Protein AF-A0A5E4JC97-F1 (afdb_monomer_lite)

Structure (mmCIF, N/CA/C/O backbone):
data_AF-A0A5E4JC97-F1
#
_entry.id   AF-A0A5E4JC97-F1
#
loop_
_atom_site.group_PDB
_atom_site.id
_atom_site.type_symbol
_atom_site.label_atom_id
_atom_site.label_alt_id
_atom_site.label_comp_id
_atom_site.label_asym_id
_atom_site.label_entity_id
_atom_site.label_seq_id
_atom_site.pdbx_PDB_ins_code
_atom_site.Cartn_x
_atom_site.Cartn_y
_atom_site.Cartn_z
_atom_site.occupancy
_atom_site.B_iso_or_equiv
_atom_site.auth_seq_id
_atom_site.auth_comp_id
_atom_site.auth_asym_id
_atom_site.auth_atom_id
_atom_site.pdbx_PDB_model_num
ATOM 1 N N . MET A 1 1 ? -27.397 -2.246 6.845 1.00 57.06 1 MET A N 1
ATOM 2 C CA . MET A 1 1 ? -26.406 -2.292 5.748 1.00 57.06 1 MET A CA 1
ATOM 3 C C . MET A 1 1 ? -25.048 -2.511 6.387 1.00 57.06 1 MET A C 1
ATOM 5 O O . MET A 1 1 ? -24.786 -1.867 7.395 1.00 57.06 1 MET A O 1
ATOM 9 N N . SER A 1 2 ? -24.244 -3.449 5.888 1.00 79.94 2 SER A N 1
ATOM 10 C CA . SER A 1 2 ? -22.861 -3.627 6.347 1.00 79.94 2 SER A CA 1
ATOM 11 C C . SER A 1 2 ? -22.012 -2.434 5.905 1.00 79.94 2 SER A C 1
ATOM 13 O O . SER A 1 2 ? -22.241 -1.886 4.825 1.00 79.94 2 SER A O 1
ATOM 15 N N . ALA A 1 3 ? -21.067 -2.008 6.741 1.00 91.94 3 ALA A N 1
ATOM 16 C CA . ALA A 1 3 ? -20.107 -0.979 6.359 1.00 91.94 3 ALA A CA 1
ATOM 17 C C . ALA A 1 3 ? -19.172 -1.512 5.259 1.00 91.94 3 ALA A C 1
ATOM 19 O O . ALA A 1 3 ? -18.872 -2.706 5.230 1.00 91.94 3 ALA A O 1
ATOM 20 N N . LEU A 1 4 ? -18.746 -0.642 4.341 1.00 95.38 4 LEU A N 1
ATOM 21 C CA . LEU A 1 4 ? -17.812 -1.020 3.279 1.00 95.38 4 LEU A CA 1
ATOM 22 C C . LEU A 1 4 ? -16.371 -0.973 3.803 1.00 95.38 4 LEU A C 1
ATOM 24 O O . LEU A 1 4 ? -16.038 -0.040 4.532 1.00 95.38 4 LEU A O 1
ATOM 28 N N . PRO A 1 5 ? -15.507 -1.928 3.423 1.00 96.06 5 PRO A N 1
ATOM 29 C CA . PRO A 1 5 ? -14.108 -1.898 3.821 1.00 96.06 5 PRO A CA 1
ATOM 30 C C . PRO A 1 5 ? -13.363 -0.729 3.164 1.00 96.06 5 PRO A C 1
ATOM 32 O O . PRO A 1 5 ? -13.658 -0.328 2.035 1.00 96.06 5 PRO A O 1
ATOM 35 N N . ILE A 1 6 ? -12.358 -0.206 3.862 1.00 97.44 6 ILE A N 1
ATOM 36 C CA . ILE A 1 6 ? -11.460 0.845 3.377 1.00 97.44 6 ILE A CA 1
ATOM 37 C C . ILE A 1 6 ? -10.083 0.228 3.151 1.00 97.44 6 ILE A C 1
ATOM 39 O O . ILE A 1 6 ? -9.453 -0.261 4.085 1.00 97.44 6 ILE A O 1
ATOM 43 N N . LEU A 1 7 ? -9.591 0.294 1.916 1.00 97.19 7 LEU A N 1
ATOM 44 C CA . LEU A 1 7 ? -8.254 -0.170 1.555 1.00 97.19 7 LEU A CA 1
ATOM 45 C C . LEU A 1 7 ? -7.328 1.018 1.284 1.00 97.19 7 LEU A C 1
ATOM 47 O O . LEU A 1 7 ? -7.602 1.847 0.415 1.00 97.19 7 LEU A O 1
ATOM 51 N N . LEU A 1 8 ? -6.200 1.070 1.988 1.00 96.38 8 LEU A N 1
ATOM 52 C CA . LEU A 1 8 ? -5.098 1.984 1.709 1.00 96.38 8 LEU A CA 1
ATOM 53 C C . LEU A 1 8 ? -3.940 1.204 1.079 1.00 96.38 8 LEU A C 1
ATOM 55 O O . LEU A 1 8 ? -3.476 0.220 1.647 1.00 96.38 8 LEU A O 1
ATOM 59 N N . ILE A 1 9 ? -3.444 1.664 -0.072 1.00 95.81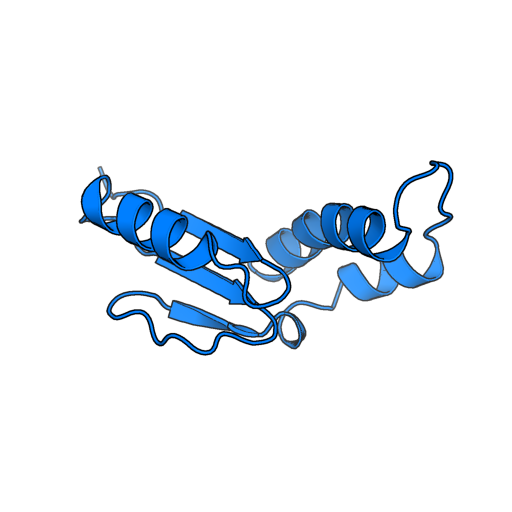 9 ILE A N 1
ATOM 60 C CA . ILE A 1 9 ? -2.249 1.110 -0.728 1.00 95.81 9 ILE A CA 1
ATOM 61 C C . ILE A 1 9 ? -1.212 2.223 -0.817 1.00 95.81 9 ILE A C 1
ATOM 63 O O . ILE A 1 9 ? -1.411 3.195 -1.552 1.00 95.81 9 ILE A O 1
ATOM 67 N N . HIS A 1 10 ? -0.115 2.099 -0.072 1.00 93.75 10 HIS A N 1
ATOM 68 C CA . HIS A 1 10 ? 0.867 3.175 0.061 1.00 93.75 10 HIS A CA 1
ATOM 69 C C . HIS A 1 10 ? 2.308 2.669 0.023 1.00 93.75 10 HIS A C 1
ATOM 71 O O . HIS A 1 10 ? 2.617 1.594 0.527 1.00 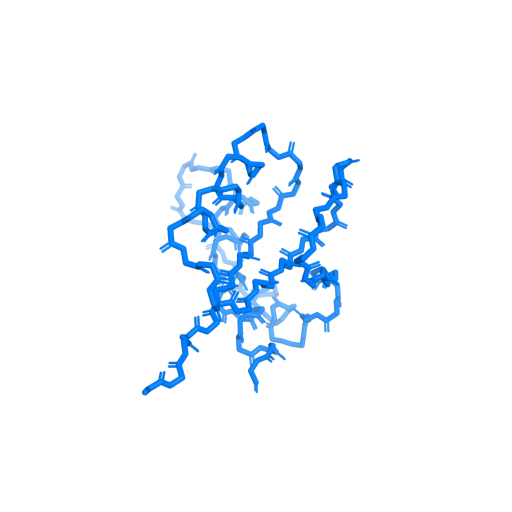93.75 10 HIS A O 1
ATOM 77 N N . SER A 1 11 ? 3.197 3.464 -0.575 1.00 89.81 11 SER A N 1
ATOM 78 C CA . SER A 1 11 ? 4.631 3.171 -0.636 1.00 89.81 11 SER A CA 1
ATOM 79 C C . SER A 1 11 ? 5.386 4.029 0.372 1.00 89.81 11 SER A C 1
ATOM 81 O O . SER A 1 11 ? 5.333 5.259 0.309 1.00 89.81 11 SER A O 1
ATOM 83 N N . GLY A 1 12 ? 6.167 3.369 1.226 1.00 84.81 12 GLY A N 1
ATOM 84 C CA . GLY A 1 12 ? 6.987 4.003 2.256 1.00 84.81 12 GLY A CA 1
ATOM 85 C C . GLY A 1 12 ? 6.179 4.581 3.417 1.00 84.81 12 GLY A C 1
ATOM 86 O O . GLY A 1 12 ? 4.952 4.532 3.442 1.00 84.81 12 GLY A O 1
ATOM 87 N N . ASP A 1 13 ? 6.885 5.171 4.376 1.00 84.81 13 ASP A N 1
ATOM 88 C CA . ASP A 1 13 ? 6.291 5.672 5.613 1.00 84.81 13 ASP A CA 1
ATOM 89 C C . ASP A 1 13 ? 6.127 7.196 5.578 1.00 84.81 13 ASP A C 1
ATOM 91 O O . ASP A 1 13 ? 6.913 7.972 6.124 1.00 84.81 13 ASP A O 1
ATOM 95 N N . SER A 1 14 ? 5.135 7.657 4.814 1.00 89.31 14 SER A N 1
ATOM 96 C CA . SER A 1 14 ? 4.877 9.093 4.686 1.00 89.31 14 SER A CA 1
ATOM 97 C C . SER A 1 14 ? 4.169 9.647 5.920 1.00 89.31 14 SER A C 1
ATOM 99 O O . SER A 1 14 ? 3.176 9.083 6.373 1.00 89.31 14 SER A O 1
ATOM 101 N N . PHE A 1 15 ? 4.590 10.828 6.392 1.00 90.19 15 PHE A N 1
ATOM 102 C CA . PHE A 1 15 ? 4.057 11.458 7.613 1.00 90.19 15 PHE A CA 1
ATOM 103 C C . PHE A 1 15 ? 2.526 11.616 7.637 1.00 90.19 15 PHE A C 1
ATOM 105 O O . PHE A 1 15 ? 1.933 11.725 8.711 1.00 90.19 15 PHE A O 1
ATOM 112 N N . TYR A 1 16 ? 1.889 11.684 6.464 1.00 91.94 16 TYR A N 1
ATOM 113 C CA . TYR A 1 16 ? 0.448 11.857 6.321 1.00 91.94 16 TYR A CA 1
ATOM 114 C C . TYR A 1 16 ? -0.352 10.551 6.378 1.00 91.94 16 TYR A C 1
ATOM 116 O O . TYR A 1 16 ? -1.561 10.607 6.611 1.00 91.94 16 TYR A O 1
ATOM 124 N N . LEU A 1 17 ? 0.287 9.386 6.221 1.00 93.31 17 LEU A N 1
ATOM 125 C CA . LEU A 1 17 ? -0.390 8.086 6.224 1.00 93.31 17 LEU A CA 1
ATOM 126 C C . LEU A 1 17 ? -1.139 7.856 7.542 1.00 93.31 17 LEU A C 1
ATOM 128 O O . LEU A 1 17 ? -2.316 7.497 7.535 1.00 93.31 17 LEU A O 1
ATOM 132 N N . LYS A 1 18 ? -0.502 8.180 8.673 1.00 93.00 18 LYS A N 1
ATOM 133 C CA . LYS A 1 18 ? -1.132 8.077 9.997 1.00 93.00 18 LYS A CA 1
ATOM 134 C C . LYS A 1 18 ? -2.397 8.923 10.125 1.00 93.00 18 LYS A C 1
ATOM 136 O O . LYS A 1 18 ? -3.359 8.503 10.759 1.00 93.00 18 LYS A O 1
ATOM 141 N N . TYR A 1 19 ? -2.418 10.117 9.528 1.00 94.94 19 TYR A N 1
ATOM 142 C CA . TYR A 1 19 ? -3.586 10.995 9.585 1.00 94.94 19 TYR A CA 1
ATOM 143 C C . TYR A 1 19 ? -4.705 10.475 8.681 1.00 94.94 19 TYR A C 1
ATOM 145 O O . TYR A 1 19 ? -5.868 10.534 9.073 1.00 94.94 19 TYR A O 1
ATOM 153 N N . ALA A 1 20 ? -4.365 9.913 7.517 1.00 95.62 20 ALA A N 1
ATOM 154 C CA . ALA A 1 20 ? -5.334 9.259 6.642 1.00 95.62 20 ALA A CA 1
ATOM 155 C C . ALA A 1 20 ? -6.014 8.070 7.343 1.00 95.62 20 ALA A C 1
ATOM 157 O O . ALA A 1 20 ? -7.242 7.997 7.360 1.00 95.62 20 ALA A O 1
ATOM 158 N N . ILE A 1 21 ? -5.237 7.204 8.003 1.00 95.62 21 ILE A N 1
ATOM 159 C CA . ILE A 1 21 ? -5.753 6.051 8.758 1.00 95.62 21 ILE A CA 1
ATOM 160 C C . ILE A 1 21 ? -6.618 6.505 9.938 1.00 95.62 21 ILE A C 1
ATOM 162 O O . ILE A 1 21 ? -7.749 6.046 10.083 1.00 95.62 21 ILE A O 1
ATOM 166 N N . LYS A 1 22 ? -6.142 7.462 10.746 1.00 95.50 22 LYS A N 1
ATOM 167 C CA . LYS A 1 22 ? -6.917 7.994 11.879 1.00 95.50 22 LYS A CA 1
ATOM 168 C C . LYS A 1 22 ? -8.236 8.624 11.437 1.00 95.50 22 LYS A C 1
ATOM 170 O O . LYS A 1 22 ? -9.249 8.454 12.111 1.00 95.50 22 LYS A O 1
ATOM 175 N N . ASN A 1 23 ? -8.246 9.329 10.308 1.00 97.00 23 ASN A N 1
ATOM 176 C CA . ASN A 1 23 ? -9.481 9.865 9.743 1.00 97.00 23 ASN A CA 1
ATOM 177 C C . ASN A 1 23 ? -10.412 8.745 9.262 1.00 97.00 23 ASN A C 1
ATOM 179 O O . ASN A 1 23 ? -11.605 8.798 9.556 1.00 97.00 23 ASN A O 1
ATOM 183 N N . ALA A 1 24 ? -9.888 7.714 8.592 1.00 97.00 24 ALA A N 1
ATOM 184 C CA . ALA A 1 24 ? -10.681 6.559 8.177 1.00 97.00 24 ALA A CA 1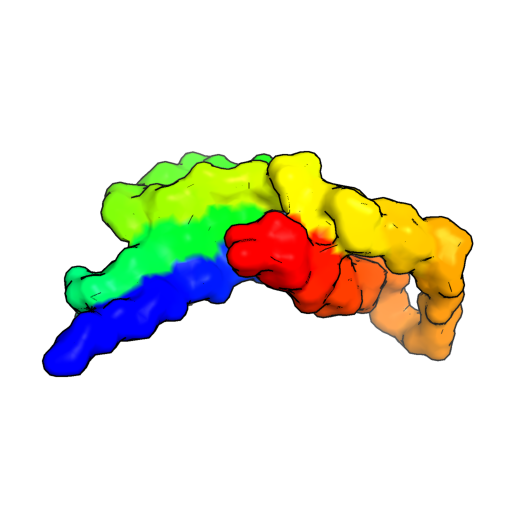
ATOM 185 C C . ALA A 1 24 ? -11.368 5.894 9.382 1.00 97.00 24 ALA A C 1
ATOM 187 O O . ALA A 1 24 ? -12.584 5.723 9.357 1.00 97.00 24 ALA A O 1
ATOM 188 N N . GLN A 1 25 ? -10.631 5.650 10.469 1.00 96.25 25 GLN A N 1
ATOM 189 C CA . GLN A 1 25 ? -11.165 5.096 11.719 1.00 96.25 25 GLN A CA 1
ATOM 190 C C . GLN A 1 25 ? -12.217 6.001 12.366 1.00 96.25 25 GLN A C 1
ATOM 192 O O . GLN A 1 25 ? -13.295 5.545 12.740 1.00 96.25 25 GLN A O 1
ATOM 197 N N . LYS A 1 26 ? -11.918 7.300 12.489 1.00 97.06 26 LYS A N 1
ATOM 198 C CA . LYS A 1 26 ? -12.781 8.263 13.183 1.00 97.06 26 LYS A CA 1
ATOM 199 C C . LYS A 1 26 ? -14.139 8.425 12.506 1.00 97.06 26 LYS A C 1
ATOM 201 O O . LYS A 1 26 ? -15.154 8.504 13.191 1.00 97.06 26 LYS A O 1
ATOM 206 N N . TYR A 1 27 ? -14.149 8.532 11.181 1.00 97.12 27 TYR A N 1
ATOM 207 C CA . TYR A 1 27 ? -15.367 8.822 10.424 1.00 97.12 27 TYR A CA 1
ATOM 208 C C . TYR A 1 27 ? -16.079 7.562 9.922 1.00 97.12 27 TYR A C 1
ATOM 210 O O . TYR A 1 27 ? -17.230 7.655 9.505 1.00 97.12 27 TYR A O 1
ATOM 218 N N . ASN A 1 28 ? -15.437 6.391 10.004 1.00 96.75 28 ASN A N 1
ATOM 219 C CA . ASN A 1 28 ? -15.997 5.115 9.558 1.00 96.75 28 ASN A CA 1
ATOM 220 C C . ASN A 1 28 ? -15.757 4.011 10.610 1.00 96.75 28 ASN A C 1
ATOM 222 O O . ASN A 1 28 ? -15.137 2.994 10.305 1.00 96.75 28 ASN A O 1
ATOM 226 N N . PRO A 1 29 ? -16.255 4.171 11.852 1.00 94.94 29 PRO A N 1
ATOM 227 C CA . PRO A 1 29 ? -15.896 3.306 12.984 1.00 94.94 29 PRO A CA 1
ATOM 228 C C . PRO A 1 29 ? -16.323 1.841 12.827 1.00 94.94 29 PRO A C 1
ATOM 230 O O . PRO A 1 29 ? -15.826 0.976 13.538 1.00 94.94 29 PRO A O 1
ATOM 233 N N . SER A 1 30 ? -17.262 1.559 11.923 1.00 95.69 30 SER A N 1
ATOM 234 C CA . SER A 1 30 ? -17.740 0.201 11.640 1.00 95.69 30 SER A CA 1
ATOM 235 C C . SER A 1 30 ? -17.079 -0.435 10.416 1.00 95.69 30 SER A C 1
ATOM 237 O O . SER A 1 30 ? -17.406 -1.573 10.095 1.00 95.69 30 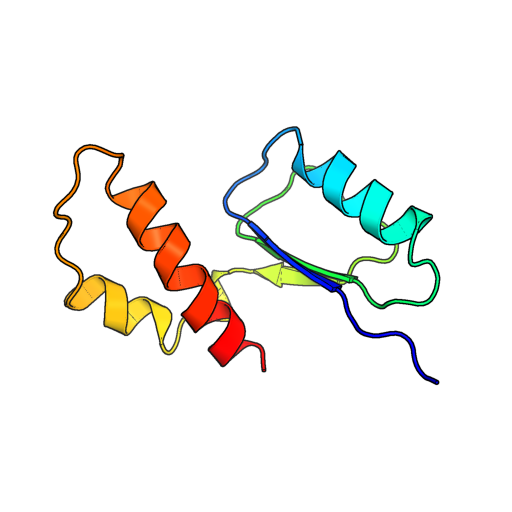SER A O 1
ATOM 239 N N . SER A 1 31 ? -16.220 0.295 9.697 1.00 97.00 31 SER A N 1
ATOM 240 C CA . SER A 1 31 ? -15.557 -0.213 8.492 1.00 97.00 31 SER A CA 1
ATOM 241 C C . SER A 1 31 ? -14.277 -0.949 8.858 1.00 97.00 31 SER A C 1
ATOM 243 O O . SER A 1 31 ? -13.482 -0.453 9.655 1.00 97.00 31 SER A O 1
ATOM 245 N N . GLU A 1 32 ? -14.053 -2.103 8.239 1.00 96.50 32 GLU A N 1
ATOM 246 C CA . GLU A 1 32 ? -12.746 -2.757 8.274 1.00 96.50 32 GLU A CA 1
ATOM 247 C C . GLU A 1 32 ? -11.735 -1.919 7.491 1.00 96.5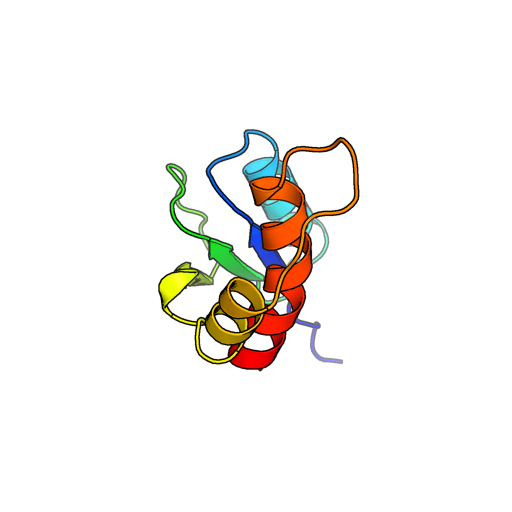0 32 GLU A C 1
ATOM 249 O O . GLU A 1 32 ? -12.059 -1.355 6.441 1.00 96.50 32 GLU A O 1
ATOM 254 N N . ILE A 1 33 ? -10.509 -1.821 8.004 1.00 97.19 33 ILE A N 1
ATOM 255 C CA . ILE A 1 33 ? -9.450 -1.037 7.374 1.00 97.19 33 ILE A CA 1
ATOM 256 C C . ILE A 1 33 ? -8.276 -1.952 7.065 1.00 97.19 33 ILE A C 1
ATOM 258 O O . ILE A 1 33 ? -7.699 -2.574 7.957 1.00 97.19 33 ILE A O 1
ATOM 262 N N . PHE A 1 34 ? -7.901 -1.971 5.793 1.00 97.06 34 PHE A N 1
ATOM 263 C CA . PHE A 1 34 ? -6.765 -2.711 5.274 1.00 97.06 34 PHE A CA 1
ATOM 264 C C . PHE A 1 34 ? -5.673 -1.741 4.829 1.00 97.06 34 PHE A C 1
ATOM 266 O O . PHE A 1 34 ? -5.949 -0.722 4.190 1.00 97.06 34 PHE A O 1
ATOM 273 N N . LEU A 1 35 ? -4.422 -2.069 5.136 1.00 96.25 35 LEU A N 1
ATOM 274 C CA . LEU A 1 35 ? -3.249 -1.319 4.708 1.00 96.25 35 LEU A CA 1
ATOM 275 C C . LEU A 1 35 ? -2.279 -2.248 3.977 1.00 96.25 35 LEU A C 1
ATOM 277 O O . LEU A 1 35 ? -1.694 -3.137 4.586 1.00 96.25 35 LEU A O 1
ATOM 281 N N . ILE A 1 36 ? -2.060 -2.001 2.690 1.00 95.62 36 ILE A N 1
ATOM 282 C CA . ILE A 1 36 ? -1.027 -2.668 1.895 1.00 95.62 36 ILE A CA 1
ATOM 283 C C . ILE A 1 36 ? 0.151 -1.702 1.741 1.00 95.62 36 ILE A C 1
ATOM 285 O O . ILE A 1 36 ? 0.016 -0.632 1.142 1.00 95.62 36 ILE A O 1
ATOM 289 N N . CYS A 1 37 ? 1.307 -2.062 2.296 1.00 92.69 37 CYS A N 1
ATOM 290 C CA . CYS A 1 37 ? 2.507 -1.219 2.291 1.00 92.69 37 CYS A CA 1
ATOM 291 C C . CYS A 1 37 ? 3.793 -2.055 2.392 1.00 92.69 37 CYS A C 1
ATOM 293 O O . CYS A 1 37 ? 3.743 -3.209 2.801 1.00 92.69 37 CYS A O 1
ATOM 295 N N . GLU A 1 38 ? 4.943 -1.498 2.000 1.00 85.50 38 GLU A N 1
ATOM 296 C CA . GLU A 1 38 ? 6.239 -2.187 2.161 1.00 85.50 38 GLU A CA 1
ATOM 297 C C . GLU A 1 38 ? 6.656 -2.196 3.639 1.00 85.50 38 GLU A C 1
ATOM 299 O O . GLU A 1 38 ? 6.860 -3.250 4.238 1.00 85.50 38 GLU A O 1
ATOM 304 N N . GLU A 1 39 ? 6.722 -1.007 4.245 1.00 81.50 39 GLU A N 1
ATOM 305 C CA . GLU A 1 39 ? 7.117 -0.799 5.636 1.00 81.50 39 GLU A CA 1
ATOM 306 C C . GLU A 1 39 ? 6.388 0.418 6.221 1.00 81.50 39 GLU A C 1
ATOM 308 O O . GLU A 1 39 ? 6.148 1.410 5.529 1.00 81.50 39 GLU A O 1
ATOM 313 N N . THR A 1 40 ? 6.056 0.337 7.510 1.00 79.19 40 THR A N 1
ATOM 314 C CA . THR A 1 40 ? 5.599 1.465 8.339 1.00 79.19 40 THR A CA 1
ATOM 315 C C . THR A 1 40 ? 6.265 1.324 9.695 1.00 79.19 40 THR A C 1
ATOM 317 O O . THR A 1 40 ? 6.410 0.202 10.184 1.00 79.19 40 THR A O 1
ATOM 320 N N . THR A 1 41 ? 6.661 2.437 10.300 1.00 77.31 41 THR A N 1
ATOM 321 C CA . THR A 1 41 ? 7.203 2.453 11.665 1.00 77.31 41 THR A CA 1
ATOM 322 C C . THR A 1 41 ? 6.104 2.452 12.723 1.00 77.31 41 THR A C 1
ATOM 324 O O . THR A 1 41 ? 6.325 1.996 13.842 1.00 77.31 41 THR A O 1
ATOM 327 N N . GLU A 1 42 ? 4.911 2.936 12.371 1.00 82.44 42 GLU A N 1
ATOM 328 C CA . GLU A 1 42 ? 3.745 2.931 13.251 1.00 82.44 42 GLU A CA 1
ATOM 329 C C . GLU A 1 42 ? 2.934 1.637 13.096 1.00 82.44 42 GLU A C 1
ATOM 331 O O . GLU A 1 42 ? 2.631 1.196 11.982 1.00 82.44 42 GLU A O 1
ATOM 336 N N . GLU A 1 43 ? 2.547 1.068 14.237 1.00 84.81 43 GLU A N 1
ATOM 337 C CA . GLU A 1 43 ? 1.529 0.025 14.346 1.00 84.81 43 GLU A CA 1
ATOM 338 C C . GLU A 1 43 ? 0.160 0.683 14.558 1.00 84.81 43 GLU A C 1
ATOM 340 O O . GLU A 1 43 ? -0.022 1.509 15.458 1.00 84.81 43 GLU A O 1
ATOM 345 N N . PHE A 1 44 ? -0.822 0.320 13.731 1.00 88.56 44 PHE A N 1
ATOM 346 C CA . PHE A 1 44 ? -2.167 0.891 13.780 1.00 88.56 44 PHE A CA 1
ATOM 347 C C . PHE A 1 44 ? -3.147 -0.129 14.363 1.00 88.56 44 PHE A C 1
ATOM 349 O O . PHE A 1 44 ? -3.510 -1.108 13.715 1.00 88.56 44 PHE A O 1
ATOM 356 N N . SER A 1 45 ? -3.605 0.107 15.595 1.00 91.69 45 SER A N 1
ATOM 357 C CA . SER A 1 45 ? -4.630 -0.740 16.217 1.00 91.69 45 SER A CA 1
ATOM 358 C C . SER A 1 45 ? -5.913 -0.740 15.381 1.00 91.69 45 SER A C 1
ATOM 360 O O . SER A 1 45 ? -6.369 0.324 14.964 1.00 91.69 45 SER A O 1
ATOM 362 N N . GLY A 1 46 ? -6.491 -1.919 15.137 1.00 92.25 46 GLY A N 1
ATOM 363 C CA . GLY A 1 46 ? -7.712 -2.066 14.338 1.00 92.25 46 GLY A CA 1
ATOM 364 C C . GLY A 1 46 ? -7.511 -1.914 12.826 1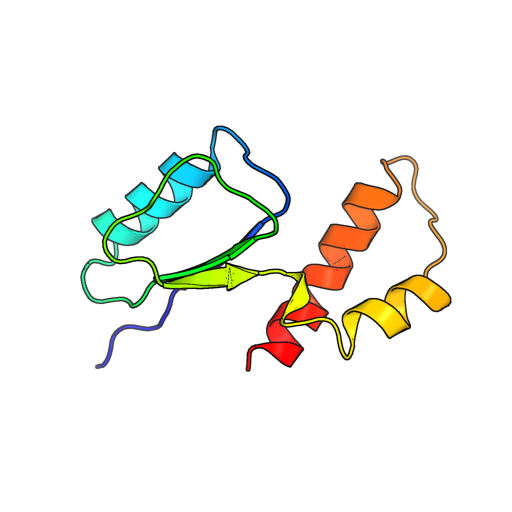.00 92.25 46 GLY A C 1
ATOM 365 O O . GLY A 1 46 ? -8.482 -1.668 12.117 1.00 92.25 46 GLY A O 1
ATOM 366 N N . VAL A 1 47 ? -6.273 -2.030 12.333 1.00 95.81 47 VAL A N 1
ATOM 367 C CA . VAL A 1 47 ? -5.947 -2.055 10.901 1.00 95.81 47 VAL A CA 1
ATOM 368 C C . VAL A 1 47 ? -5.264 -3.373 10.562 1.00 95.81 47 VAL A C 1
ATOM 370 O O . VAL A 1 47 ? -4.284 -3.755 11.200 1.00 95.81 47 VAL A O 1
ATOM 373 N N . THR A 1 48 ? -5.748 -4.056 9.530 1.00 95.56 48 THR A N 1
ATOM 374 C CA . THR A 1 48 ? -5.103 -5.262 9.006 1.00 95.56 48 THR A CA 1
ATOM 375 C C . THR A 1 48 ? -4.054 -4.865 7.976 1.00 95.56 48 THR A C 1
ATOM 377 O O . THR A 1 48 ? -4.367 -4.248 6.958 1.00 95.56 48 THR A O 1
ATOM 380 N N . LYS A 1 49 ? -2.795 -5.211 8.242 1.00 94.69 49 LYS A N 1
ATOM 381 C CA . LYS A 1 49 ? -1.653 -4.845 7.402 1.00 94.69 49 LYS A CA 1
ATOM 382 C C . LYS A 1 49 ? -1.189 -6.027 6.554 1.00 94.69 49 LYS A C 1
ATOM 384 O O . LYS A 1 49 ? -1.055 -7.137 7.062 1.00 94.69 49 LYS A O 1
ATOM 389 N N . PHE A 1 50 ? -0.876 -5.755 5.295 1.00 94.94 50 PHE A N 1
ATOM 390 C CA . PHE A 1 50 ? -0.266 -6.694 4.359 1.00 94.94 50 PHE A CA 1
ATOM 391 C C . PHE A 1 50 ? 0.959 -6.074 3.693 1.00 94.94 50 PHE A C 1
ATOM 393 O O . PHE A 1 50 ? 1.056 -4.844 3.575 1.00 94.94 50 PHE A O 1
ATOM 400 N N . LYS A 1 51 ? 1.880 -6.917 3.218 1.00 93.38 51 LYS A N 1
ATOM 401 C CA . LYS A 1 51 ? 3.034 -6.446 2.455 1.00 93.38 51 LYS A CA 1
ATOM 402 C C . LYS A 1 51 ? 2.649 -6.263 0.994 1.00 93.38 51 LYS A C 1
ATOM 404 O O . LYS A 1 51 ? 1.911 -7.066 0.434 1.00 93.38 51 LYS A O 1
ATOM 409 N N . ILE A 1 52 ? 3.196 -5.240 0.335 1.00 93.31 52 ILE A N 1
ATOM 410 C CA . ILE A 1 52 ? 3.023 -5.077 -1.123 1.00 93.31 52 ILE A CA 1
ATOM 411 C C . ILE A 1 52 ? 3.539 -6.314 -1.873 1.00 93.31 52 ILE A C 1
ATOM 413 O O . ILE A 1 52 ? 2.948 -6.722 -2.872 1.00 93.31 52 ILE A O 1
ATOM 417 N N . SER A 1 53 ? 4.609 -6.936 -1.369 1.00 92.25 53 SER A N 1
ATOM 418 C CA . SER A 1 53 ? 5.187 -8.163 -1.923 1.00 92.25 53 SER A CA 1
ATOM 419 C C . SER A 1 53 ? 4.211 -9.335 -2.009 1.00 92.25 53 SER A C 1
ATOM 421 O O . SER A 1 53 ? 4.423 -10.216 -2.840 1.00 92.25 53 SER A O 1
ATOM 423 N N . ASP A 1 54 ? 3.162 -9.342 -1.184 1.00 94.25 54 ASP A N 1
ATOM 424 C CA . ASP A 1 54 ? 2.159 -10.409 -1.153 1.00 94.25 54 ASP A CA 1
ATOM 425 C C . ASP A 1 54 ? 1.224 -10.342 -2.382 1.00 94.25 54 ASP A C 1
ATOM 427 O O . ASP A 1 54 ? 0.577 -11.328 -2.728 1.00 94.25 54 ASP A O 1
ATOM 431 N N . PHE A 1 55 ? 1.207 -9.203 -3.090 1.00 94.38 55 PHE A N 1
ATOM 432 C CA . PHE A 1 55 ? 0.297 -8.887 -4.198 1.00 94.38 55 PHE A CA 1
ATOM 433 C C . PHE A 1 55 ? 1.067 -8.416 -5.442 1.00 94.38 55 PHE A C 1
ATOM 435 O O . PHE A 1 55 ? 1.042 -7.245 -5.841 1.00 94.38 55 PHE A O 1
ATOM 442 N N . ASN A 1 56 ? 1.834 -9.331 -6.038 1.00 90.25 56 ASN A N 1
ATOM 443 C CA . ASN A 1 56 ? 2.771 -9.011 -7.118 1.00 90.25 56 ASN A CA 1
ATOM 444 C C . ASN A 1 56 ? 2.524 -9.750 -8.445 1.00 90.25 56 ASN A C 1
ATOM 446 O O . ASN A 1 56 ? 3.264 -9.531 -9.410 1.00 90.25 56 ASN A O 1
ATOM 450 N N . LYS A 1 57 ? 1.483 -10.583 -8.528 1.00 91.44 57 LYS A N 1
ATOM 451 C CA . LYS A 1 57 ? 1.214 -11.452 -9.679 1.00 91.44 57 LYS A CA 1
ATOM 452 C C . LYS A 1 57 ? 1.033 -10.640 -10.958 1.00 91.44 57 LYS A C 1
ATOM 454 O O . LYS A 1 57 ? 1.661 -10.962 -11.968 1.00 91.44 57 LYS A O 1
ATOM 459 N N . TYR A 1 58 ? 0.223 -9.582 -10.930 1.00 90.25 58 TYR A N 1
ATOM 460 C CA . TYR A 1 58 ? 0.041 -8.725 -12.108 1.00 90.25 58 TYR A CA 1
ATOM 461 C C . TYR A 1 58 ? 0.999 -7.538 -12.125 1.00 90.25 58 TYR A C 1
ATOM 463 O O . TYR A 1 58 ? 1.428 -7.109 -13.198 1.00 90.25 58 TYR A O 1
ATOM 471 N N . SER A 1 59 ? 1.371 -7.005 -10.958 1.00 86.38 59 SER A N 1
ATOM 472 C CA . SER A 1 59 ? 2.193 -5.793 -10.903 1.00 86.38 59 SER A CA 1
ATOM 473 C C . SER A 1 59 ? 3.593 -5.994 -11.499 1.00 86.38 59 SER A C 1
ATOM 475 O O . SER A 1 59 ? 4.077 -5.100 -12.190 1.00 86.38 59 SER A O 1
ATOM 477 N N . LEU A 1 60 ? 4.184 -7.190 -11.377 1.00 86.88 60 LEU A N 1
ATOM 478 C CA . LEU A 1 60 ? 5.464 -7.540 -12.013 1.00 86.88 60 LEU A CA 1
ATOM 479 C C . LEU A 1 60 ? 5.392 -7.637 -13.545 1.00 86.88 60 LEU A C 1
ATOM 481 O O . LEU A 1 60 ? 6.405 -7.461 -14.222 1.00 86.88 60 LEU A O 1
ATOM 485 N N . LEU A 1 61 ? 4.218 -7.924 -14.119 1.00 90.69 61 LEU A N 1
ATOM 486 C CA . LEU A 1 61 ? 4.046 -7.940 -15.576 1.00 90.69 61 LEU A CA 1
ATOM 487 C C . LEU A 1 61 ? 4.119 -6.523 -16.145 1.00 90.69 61 LEU A C 1
ATOM 489 O O . LEU A 1 61 ? 4.737 -6.318 -17.188 1.00 90.69 61 LEU A O 1
ATOM 493 N N . LEU A 1 62 ? 3.546 -5.547 -15.433 1.00 91.38 62 LEU A N 1
ATOM 494 C CA . LEU A 1 62 ? 3.599 -4.141 -15.822 1.00 91.38 62 LEU A CA 1
ATOM 495 C C . LEU A 1 62 ? 5.037 -3.615 -15.843 1.00 91.38 62 LEU A C 1
ATOM 497 O O . LEU A 1 62 ? 5.409 -2.929 -16.788 1.00 91.38 62 LEU A O 1
ATOM 501 N N . GLU A 1 63 ? 5.861 -3.969 -14.853 1.00 88.12 63 GLU A N 1
ATOM 502 C CA . GLU A 1 63 ? 7.258 -3.508 -14.780 1.00 88.12 63 GLU A CA 1
ATOM 503 C C . GLU A 1 63 ? 8.082 -3.896 -16.015 1.00 88.12 63 GLU A C 1
ATOM 505 O O . GLU A 1 63 ? 8.977 -3.155 -16.413 1.00 88.12 63 GLU A O 1
ATOM 510 N N . LYS A 1 64 ? 7.753 -5.021 -16.663 1.00 91.50 64 LYS A N 1
ATOM 511 C CA . LYS A 1 64 ? 8.453 -5.504 -17.864 1.00 91.50 64 LYS A CA 1
ATOM 512 C C . LYS A 1 64 ? 8.106 -4.729 -19.133 1.00 91.50 64 LYS A C 1
ATOM 514 O O . LYS A 1 64 ? 8.899 -4.728 -20.069 1.00 91.50 64 LYS A O 1
ATOM 519 N N . ILE A 1 65 ? 6.918 -4.128 -19.191 1.00 94.19 65 ILE A N 1
ATOM 520 C CA . ILE A 1 65 ? 6.389 -3.469 -20.399 1.00 94.19 65 ILE A CA 1
ATOM 521 C C . ILE A 1 65 ? 6.253 -1.953 -20.244 1.00 94.19 65 ILE A C 1
ATOM 523 O O . ILE A 1 65 ? 5.979 -1.250 -21.216 1.00 94.19 65 ILE A O 1
ATOM 527 N N . TYR A 1 66 ? 6.399 -1.443 -19.023 1.00 94.38 66 TYR A N 1
ATOM 528 C CA . TYR A 1 66 ? 6.213 -0.038 -18.721 1.00 94.38 66 TYR A CA 1
ATOM 529 C C . TYR A 1 66 ? 7.341 0.814 -19.314 1.00 94.38 66 TYR A C 1
ATOM 531 O O . TYR A 1 66 ? 8.524 0.596 -19.058 1.00 94.38 66 TYR A O 1
ATOM 539 N N . VAL A 1 67 ? 6.947 1.831 -20.082 1.00 94.81 67 VAL A N 1
ATOM 540 C CA . VAL A 1 67 ? 7.845 2.837 -20.650 1.00 94.81 67 VAL A CA 1
ATOM 541 C C . VAL A 1 67 ? 7.421 4.197 -20.125 1.00 94.81 67 VAL A C 1
ATOM 543 O O . VAL A 1 67 ? 6.338 4.688 -20.447 1.00 94.81 67 VAL A O 1
ATOM 546 N N . HIS A 1 68 ? 8.291 4.811 -19.331 1.00 96.06 68 HIS A N 1
ATOM 547 C CA . HIS A 1 68 ? 8.053 6.141 -18.792 1.00 96.06 68 HIS A CA 1
ATOM 548 C C . HIS A 1 68 ? 8.072 7.200 -19.902 1.00 96.06 68 HIS A C 1
ATOM 550 O O . HIS A 1 68 ? 8.985 7.224 -20.728 1.00 96.06 68 HIS A O 1
ATOM 556 N N . LYS A 1 69 ? 7.058 8.071 -19.929 1.00 93.88 69 LYS A N 1
ATOM 557 C CA . LYS A 1 69 ? 6.876 9.089 -20.984 1.00 93.88 69 LYS A CA 1
ATOM 558 C C . LYS A 1 69 ? 6.684 10.512 -20.459 1.00 93.88 69 LYS A C 1
ATOM 560 O O . LYS A 1 69 ? 6.521 11.423 -21.267 1.00 93.88 69 LYS A O 1
ATOM 565 N N . ASN A 1 70 ? 6.665 10.712 -19.144 1.00 90.19 70 ASN A N 1
ATOM 566 C CA . ASN A 1 70 ? 6.458 12.026 -18.543 1.00 90.19 70 ASN A CA 1
ATOM 567 C C . ASN A 1 70 ? 7.767 12.552 -17.905 1.00 90.19 70 ASN A C 1
ATOM 569 O O . ASN A 1 70 ? 8.818 11.935 -18.046 1.00 90.19 70 ASN A O 1
ATOM 573 N N . THR A 1 71 ? 7.731 13.729 -17.273 1.00 92.50 71 THR A N 1
ATOM 574 C CA . THR A 1 71 ? 8.907 14.365 -16.639 1.00 92.50 71 THR A CA 1
ATOM 575 C C . THR A 1 71 ? 9.016 14.112 -15.131 1.00 92.50 71 THR A C 1
ATOM 577 O O . THR A 1 71 ? 9.904 14.647 -14.470 1.00 92.50 71 THR A O 1
ATOM 580 N N . SER A 1 72 ? 8.076 13.364 -14.557 1.00 91.12 72 SER A N 1
ATOM 581 C CA . SER A 1 72 ? 8.050 13.008 -13.140 1.00 91.12 72 SER A CA 1
ATOM 582 C C . SER A 1 72 ? 9.043 11.888 -12.831 1.00 91.12 72 SER A C 1
ATOM 584 O O . SER A 1 72 ? 9.754 11.392 -13.697 1.00 91.12 72 SER A O 1
ATOM 586 N N . ASN A 1 73 ? 9.122 11.478 -11.567 1.00 92.44 73 ASN A N 1
ATOM 587 C CA . ASN A 1 73 ? 9.955 10.340 -11.208 1.00 92.44 73 ASN A CA 1
ATOM 588 C C . ASN A 1 73 ? 9.321 9.036 -11.749 1.00 92.44 73 ASN A C 1
ATOM 590 O O . ASN A 1 73 ? 8.204 8.705 -11.331 1.00 92.44 73 ASN A O 1
ATOM 594 N N . PRO A 1 74 ? 10.034 8.247 -12.579 1.00 93.25 74 PRO A N 1
ATOM 595 C CA . PRO A 1 74 ? 9.514 6.998 -13.136 1.00 93.25 74 PRO A CA 1
ATOM 596 C C . PRO A 1 74 ? 9.016 6.011 -12.079 1.00 93.25 74 PRO A C 1
ATOM 598 O O . PRO A 1 74 ? 8.018 5.330 -12.290 1.00 93.25 74 PRO A O 1
ATOM 601 N N . LYS A 1 75 ? 9.671 5.955 -10.910 1.00 91.38 75 LYS A N 1
ATOM 602 C CA . LYS A 1 75 ? 9.273 5.061 -9.813 1.00 91.38 75 LYS A CA 1
ATOM 603 C C . LYS A 1 75 ? 7.925 5.453 -9.216 1.00 91.38 75 LYS A C 1
ATOM 605 O O . LYS A 1 75 ? 7.150 4.578 -8.844 1.00 91.38 75 LYS A O 1
ATOM 610 N N . ILE A 1 76 ? 7.646 6.756 -9.133 1.00 90.62 76 ILE A N 1
ATOM 611 C CA . ILE A 1 76 ? 6.385 7.265 -8.588 1.00 90.62 76 ILE A CA 1
ATOM 612 C C . ILE A 1 76 ? 5.247 6.933 -9.549 1.00 90.62 76 ILE A C 1
ATOM 614 O O . ILE A 1 76 ? 4.255 6.349 -9.124 1.00 90.62 76 ILE A O 1
ATOM 618 N N . GLU A 1 77 ? 5.395 7.249 -10.840 1.00 93.12 77 GLU A N 1
ATOM 619 C CA . GLU A 1 77 ? 4.362 6.931 -11.834 1.00 93.12 77 GLU A CA 1
ATOM 620 C C . GLU A 1 77 ? 4.121 5.419 -11.929 1.00 93.12 77 GLU A C 1
ATOM 622 O O . GLU A 1 77 ? 2.972 4.978 -11.870 1.00 93.12 77 GLU A O 1
ATOM 627 N N . LEU A 1 78 ? 5.186 4.616 -12.000 1.00 93.44 78 LEU A N 1
ATOM 628 C CA . LEU A 1 78 ? 5.068 3.161 -12.029 1.00 93.44 78 LEU A CA 1
ATOM 629 C C . LEU A 1 78 ? 4.322 2.631 -10.801 1.00 93.44 78 LEU A C 1
ATOM 631 O O . LEU A 1 78 ? 3.401 1.830 -10.949 1.00 93.44 78 LEU A O 1
ATOM 635 N N . PHE A 1 79 ? 4.654 3.105 -9.596 1.00 92.75 79 PHE A N 1
ATOM 636 C CA . PHE A 1 79 ? 3.929 2.714 -8.388 1.00 92.75 79 PHE A CA 1
ATOM 637 C C . PHE A 1 79 ? 2.450 3.116 -8.455 1.00 92.75 79 PHE A C 1
ATOM 639 O O . PHE A 1 79 ? 1.576 2.323 -8.102 1.00 92.75 79 PHE A O 1
ATOM 646 N N . CYS A 1 80 ? 2.142 4.316 -8.957 1.00 91.75 80 CYS A N 1
ATOM 647 C CA . CYS A 1 80 ? 0.765 4.767 -9.143 1.00 91.75 80 CYS A CA 1
ATOM 648 C C . CYS A 1 80 ? -0.056 3.815 -10.018 1.00 91.75 80 CYS A C 1
ATOM 650 O O . CYS A 1 80 ? -1.213 3.550 -9.695 1.00 91.75 80 CYS A O 1
ATOM 652 N N . LEU A 1 81 ? 0.541 3.280 -11.081 1.00 93.94 81 LEU A N 1
ATOM 653 C CA . LEU A 1 81 ? -0.103 2.291 -11.943 1.00 93.94 81 LEU A CA 1
ATOM 654 C C . LEU A 1 81 ? -0.190 0.917 -11.267 1.00 93.94 81 LEU A C 1
ATOM 656 O O . LEU A 1 81 ? -1.243 0.280 -11.303 1.00 93.94 81 LEU A O 1
ATOM 660 N N . ARG A 1 82 ? 0.879 0.481 -10.588 1.00 94.12 82 ARG A N 1
ATOM 661 C CA . ARG A 1 82 ? 0.920 -0.796 -9.857 1.00 94.12 82 ARG A CA 1
ATOM 662 C C . ARG A 1 82 ? -0.161 -0.900 -8.784 1.00 94.12 82 ARG A C 1
ATOM 664 O O . ARG A 1 82 ? -0.637 -2.006 -8.559 1.00 94.12 82 ARG A O 1
ATOM 671 N N . ARG A 1 83 ? -0.596 0.206 -8.164 1.00 94.75 83 ARG A N 1
ATOM 672 C CA . ARG A 1 83 ? -1.669 0.206 -7.146 1.00 94.75 83 ARG A CA 1
ATOM 673 C C . ARG A 1 83 ? -2.954 -0.472 -7.623 1.00 94.75 83 ARG A C 1
ATOM 675 O O . ARG A 1 83 ? -3.573 -1.190 -6.848 1.00 94.75 83 ARG A O 1
ATOM 682 N N . TRP A 1 84 ? -3.323 -0.301 -8.890 1.00 95.56 84 TRP A N 1
ATOM 683 C CA . TRP A 1 84 ? -4.511 -0.947 -9.455 1.00 95.56 84 TRP A CA 1
ATOM 684 C C . TRP A 1 84 ? -4.340 -2.457 -9.627 1.00 95.56 84 TRP A C 1
ATOM 686 O O . TRP A 1 84 ? -5.292 -3.209 -9.459 1.00 95.56 84 TRP A O 1
ATOM 696 N N . LEU A 1 85 ? -3.121 -2.901 -9.927 1.00 96.06 85 LEU A N 1
ATOM 697 C CA . LEU A 1 85 ? -2.795 -4.318 -10.082 1.00 96.06 85 LEU A CA 1
ATOM 698 C C . LEU A 1 85 ? -2.637 -5.018 -8.728 1.00 96.06 85 LEU A C 1
ATOM 700 O O . LEU A 1 85 ? -3.076 -6.148 -8.583 1.00 96.06 85 LEU A O 1
ATOM 704 N N . ILE A 1 86 ? -2.084 -4.321 -7.733 1.00 95.50 86 ILE A N 1
ATOM 705 C CA . ILE A 1 86 ? -2.062 -4.763 -6.332 1.00 95.50 86 ILE A CA 1
ATOM 706 C C . ILE A 1 86 ? -3.494 -4.920 -5.812 1.00 95.50 86 ILE A C 1
ATOM 708 O O . ILE A 1 86 ? -3.811 -5.925 -5.189 1.00 95.50 86 ILE A O 1
ATOM 712 N N . LEU A 1 87 ? -4.373 -3.953 -6.100 1.00 95.81 87 LEU A N 1
ATOM 713 C CA . LEU A 1 87 ? -5.793 -4.053 -5.759 1.00 95.81 87 LEU A CA 1
ATOM 714 C C . LEU A 1 87 ? -6.447 -5.271 -6.425 1.00 95.81 87 LEU A C 1
ATOM 716 O O . LEU A 1 87 ? -7.189 -5.988 -5.767 1.00 95.81 87 LEU A O 1
ATOM 720 N N . LEU A 1 88 ? -6.158 -5.517 -7.706 1.00 96.00 88 LEU A N 1
ATOM 721 C CA . LEU A 1 88 ? -6.675 -6.683 -8.424 1.00 96.00 88 LEU A CA 1
ATOM 722 C C . LEU A 1 88 ? -6.173 -8.014 -7.840 1.00 96.00 88 LEU A C 1
ATOM 724 O O . LEU A 1 88 ? -6.904 -8.991 -7.890 1.00 96.00 88 LEU A O 1
ATOM 728 N N . ASP A 1 89 ? -4.945 -8.059 -7.321 1.00 95.38 89 ASP A N 1
ATOM 729 C CA . ASP A 1 89 ? -4.388 -9.242 -6.649 1.00 95.38 89 ASP A CA 1
ATOM 730 C C . ASP A 1 89 ? -4.966 -9.455 -5.238 1.00 95.38 89 ASP A C 1
ATOM 732 O O . ASP A 1 89 ? -4.989 -10.583 -4.751 1.00 95.38 89 ASP A O 1
ATOM 736 N N . PHE A 1 90 ? -5.398 -8.381 -4.573 1.00 95.38 90 PHE A N 1
ATOM 737 C CA . PHE A 1 90 ? -6.005 -8.422 -3.241 1.00 95.38 90 PHE A CA 1
ATOM 738 C C . PHE A 1 90 ? -7.465 -8.905 -3.255 1.00 95.38 90 PHE A C 1
ATOM 740 O O . PHE A 1 90 ? -7.912 -9.509 -2.279 1.00 95.38 90 PHE A O 1
ATOM 747 N N . MET A 1 91 ? -8.201 -8.592 -4.326 1.00 92.62 91 MET A N 1
ATOM 748 C CA . MET A 1 91 ? -9.609 -8.965 -4.525 1.00 92.62 91 MET A CA 1
ATOM 749 C C . MET A 1 91 ? -9.774 -10.418 -4.972 1.00 92.62 91 MET A C 1
ATOM 751 O O . MET A 1 91 ? -10.743 -11.047 -4.491 1.00 92.62 91 MET A O 1
#

Foldseek 3Di:
DQFEAAEAEDEDADPCVVVVVVVCCVVRVRHQYEYEYQDYPDDDPRYHYDYLVQQCPVLVVCVVVDDDDDPDDPVVVSVVVSVVSSVVSVD

Secondary structure (DSSP, 8-state):
-PPPPEEEEE-S--TTHHHHHHHHHHH-TTS-EEEEES--SS--TT-EEEEGGGS-TTHHHHHHH----SSS-HHHHHHHHHHHHHHHHH-

Sequence (91 aa):
MSALPILLIHSGDSFYLKYAIKNAQKYNPSSEIFLICEETTEEFSGVTKFKISDFNKYSLLLEKIYVHKNTSNPKIELFCLRRWLILLDFM

Radius of gyration: 14.52 Å; chains: 1; bounding box: 36×26×37 Å

pLDDT: mean 92.24, std 5.68, range [57.06, 97.44]